Protein AF-A0A946UJ86-F1 (afdb_monomer)

Radius of gyration: 22.94 Å; Cα contacts (8 Å, |Δi|>4): 187; chains: 1; bounding box: 34×37×75 Å

Mean predicted aligned error: 8.28 Å

Solvent-accessible surface area (backbone atoms only — not comparable to full-atom values): 6557 Å² total; per-residue (Å²): 138,57,69,70,59,55,54,56,54,57,59,57,68,70,64,60,76,77,80,73,82,84,74,85,52,66,49,73,43,81,27,45,42,88,47,48,42,75,50,92,49,90,54,34,45,35,34,32,31,94,46,97,89,46,69,76,46,74,38,42,31,36,80,87,43,45,28,29,54,69,89,37,84,48,54,65,70,56,46,56,50,53,63,69,66,45,89,65,43,80,79,36,53,34,39,40,32,33,31,59,85,78,59,25,29,48,34,42,37,37,73,124

Sequence (112 aa):
MHVRKFLALGLLALSLPAAAELRTITEVYEVDMPDLRLPSIEGGTVSFKTCSECEFRTLRVRSGARFVLNGKDVTLKKFTMAVSNVANREDLIIDVFHHLESNTVTALMVRV

Structure (mmCIF, N/CA/C/O backbone):
data_AF-A0A946UJ86-F1
#
_entry.id   AF-A0A946UJ86-F1
#
loop_
_atom_site.group_PDB
_atom_site.id
_atom_site.type_symbol
_atom_site.label_atom_id
_atom_site.label_alt_id
_atom_site.label_comp_id
_atom_site.label_asym_id
_atom_site.label_entity_id
_atom_site.label_seq_id
_atom_site.pdbx_PDB_ins_code
_atom_site.Cartn_x
_atom_site.Cartn_y
_atom_site.Cartn_z
_atom_site.occupancy
_atom_site.B_iso_or_equiv
_atom_site.auth_seq_id
_atom_site.auth_comp_id
_atom_site.auth_asym_id
_atom_site.auth_atom_id
_atom_site.pdbx_PDB_model_num
ATOM 1 N N . MET A 1 1 ? 18.861 -25.361 -60.182 1.00 52.81 1 MET A N 1
ATOM 2 C CA . MET A 1 1 ? 17.739 -25.440 -59.210 1.00 52.81 1 MET A CA 1
ATOM 3 C C . MET A 1 1 ? 18.208 -25.405 -57.738 1.00 52.81 1 MET A C 1
ATOM 5 O O . MET A 1 1 ? 17.545 -25.970 -56.877 1.00 52.81 1 MET A O 1
ATOM 9 N N . HIS A 1 2 ? 19.323 -24.721 -57.421 1.00 53.03 2 HIS A N 1
ATOM 10 C CA . HIS A 1 2 ? 19.904 -24.695 -56.062 1.00 53.03 2 HIS A CA 1
ATOM 11 C C . HIS A 1 2 ? 19.755 -23.338 -55.352 1.00 53.03 2 HIS A C 1
ATOM 13 O O . HIS A 1 2 ? 19.561 -23.315 -54.145 1.00 53.03 2 HIS A O 1
ATOM 19 N N . VAL A 1 3 ? 19.703 -22.222 -56.093 1.00 58.75 3 VAL A N 1
ATOM 20 C CA . VAL A 1 3 ? 19.547 -20.856 -55.541 1.00 58.75 3 VAL A CA 1
ATOM 21 C C . VAL A 1 3 ? 18.252 -20.678 -54.733 1.00 58.75 3 VAL A C 1
ATOM 23 O O . VAL A 1 3 ? 18.276 -20.107 -53.649 1.00 58.75 3 VAL A O 1
ATOM 26 N N . ARG A 1 4 ? 17.126 -21.242 -55.197 1.00 57.88 4 ARG A N 1
ATOM 27 C CA . ARG A 1 4 ? 15.841 -21.192 -54.469 1.00 57.88 4 ARG A CA 1
ATOM 28 C C . ARG A 1 4 ? 15.879 -21.916 -53.116 1.00 57.88 4 ARG A C 1
ATOM 30 O O . ARG A 1 4 ? 15.190 -21.495 -52.196 1.00 57.88 4 ARG A O 1
ATOM 37 N N . LYS A 1 5 ? 16.685 -22.980 -52.989 1.00 57.34 5 LYS A N 1
ATOM 38 C CA . LYS A 1 5 ? 16.826 -23.738 -51.734 1.00 57.34 5 LYS A CA 1
ATOM 39 C C . LYS A 1 5 ? 17.654 -22.963 -50.703 1.00 57.34 5 LYS A C 1
ATOM 41 O O . LYS A 1 5 ? 17.304 -22.970 -49.530 1.00 57.34 5 LYS A O 1
ATOM 46 N N . PHE A 1 6 ? 18.688 -22.245 -51.146 1.00 60.44 6 PHE A N 1
ATOM 47 C CA . PHE A 1 6 ? 19.493 -21.384 -50.271 1.00 60.44 6 PHE A CA 1
ATOM 48 C C . PHE A 1 6 ? 18.728 -20.143 -49.790 1.00 60.44 6 PHE A C 1
ATOM 50 O O . PHE A 1 6 ? 18.860 -19.762 -48.631 1.00 60.44 6 PHE A O 1
ATOM 57 N N . LEU A 1 7 ? 17.869 -19.562 -50.635 1.00 63.41 7 LEU A N 1
ATOM 58 C CA . LEU A 1 7 ? 17.047 -18.408 -50.256 1.00 63.41 7 LEU A CA 1
ATOM 59 C C . LEU A 1 7 ? 16.026 -18.753 -49.153 1.00 63.41 7 LEU A C 1
ATOM 61 O O . LEU A 1 7 ? 15.838 -17.980 -48.218 1.00 63.41 7 LEU A O 1
ATOM 65 N N . ALA A 1 8 ? 15.407 -19.936 -49.232 1.00 61.00 8 ALA A N 1
ATOM 66 C CA . ALA A 1 8 ? 14.455 -20.408 -48.225 1.00 61.00 8 ALA A CA 1
ATOM 67 C C . ALA A 1 8 ? 15.116 -20.686 -46.860 1.00 61.00 8 ALA A C 1
ATOM 69 O O . ALA A 1 8 ? 14.511 -20.432 -45.822 1.00 61.00 8 ALA A O 1
ATOM 70 N N . LEU A 1 9 ? 16.369 -21.158 -46.855 1.00 61.25 9 LEU A N 1
ATOM 71 C CA . LEU A 1 9 ? 17.124 -21.411 -45.624 1.00 61.25 9 LEU A CA 1
ATOM 72 C C . LEU A 1 9 ? 17.532 -20.105 -44.916 1.00 61.25 9 LEU A C 1
ATOM 74 O O . LEU A 1 9 ? 17.508 -20.037 -43.691 1.00 61.25 9 LEU A O 1
ATOM 78 N N . GLY A 1 10 ? 17.849 -19.052 -45.680 1.00 64.81 10 GLY A N 1
ATOM 79 C CA . GLY A 1 10 ? 18.169 -17.727 -45.134 1.00 64.81 10 GLY A CA 1
ATOM 80 C C . GLY A 1 10 ? 16.973 -17.019 -44.486 1.00 64.81 10 GLY A C 1
ATOM 81 O O . GLY A 1 10 ? 17.131 -16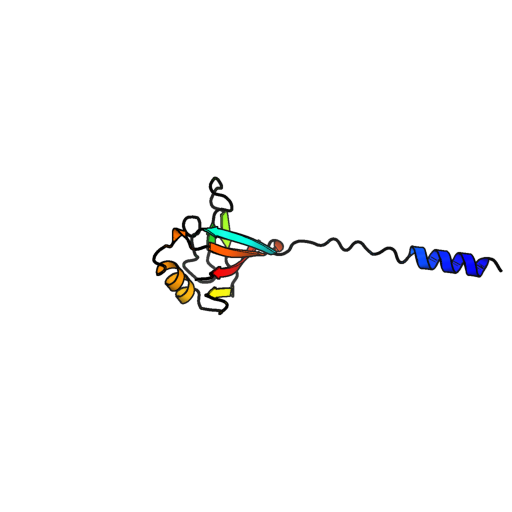.359 -43.464 1.00 64.81 10 GLY A O 1
ATOM 82 N N . LEU A 1 11 ? 15.764 -17.204 -45.028 1.00 62.84 11 LEU A N 1
ATOM 83 C CA . LEU A 1 11 ? 14.527 -16.647 -44.459 1.00 62.84 11 LEU A CA 1
ATOM 84 C C . LEU A 1 11 ? 14.123 -17.312 -43.133 1.00 62.84 11 LEU A C 1
ATOM 86 O O . LEU A 1 11 ? 13.600 -16.628 -42.258 1.00 62.84 11 LEU A O 1
ATOM 90 N N . LEU A 1 12 ? 14.411 -18.606 -42.946 1.00 62.97 12 LEU A N 1
ATOM 91 C CA . LEU A 1 12 ? 14.179 -19.297 -41.667 1.00 62.97 12 LEU A CA 1
ATOM 92 C C . LEU A 1 12 ? 15.164 -18.867 -40.567 1.00 62.97 12 LEU A C 1
ATOM 94 O O . LEU A 1 12 ? 14.817 -18.884 -39.392 1.00 62.97 12 LEU A O 1
ATOM 98 N N . ALA A 1 13 ? 16.385 -18.458 -40.923 1.00 62.28 13 ALA A N 1
ATOM 99 C CA . ALA A 1 13 ? 17.365 -17.978 -39.945 1.00 62.28 13 ALA A CA 1
ATOM 100 C C . ALA A 1 13 ? 16.981 -16.614 -39.332 1.00 62.28 13 ALA A C 1
ATOM 102 O O . ALA A 1 13 ? 17.445 -16.275 -38.248 1.00 62.28 13 ALA A O 1
ATOM 103 N N . LEU A 1 14 ? 16.108 -15.848 -39.996 1.00 62.41 14 LEU A N 1
ATOM 104 C CA . LEU A 1 14 ? 15.591 -14.563 -39.512 1.00 62.41 14 LEU A CA 1
ATOM 105 C C . LEU A 1 14 ? 14.385 -14.707 -38.573 1.00 62.41 14 LEU A C 1
ATOM 107 O O . LEU A 1 14 ? 14.00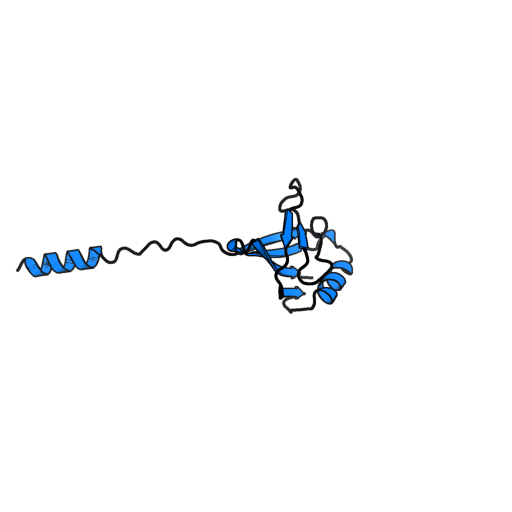7 -13.732 -37.931 1.00 62.41 14 LEU A O 1
ATOM 111 N N . SER A 1 15 ? 13.784 -15.898 -38.469 1.00 65.44 15 SER A N 1
ATOM 112 C CA . SER A 1 15 ? 12.651 -16.152 -37.571 1.00 65.44 15 SER A CA 1
ATOM 113 C C . SER A 1 15 ? 13.078 -16.631 -36.183 1.00 65.44 15 SER A C 1
ATOM 115 O O . SER A 1 15 ? 12.278 -17.257 -35.487 1.00 65.44 15 SER A O 1
ATOM 117 N N . LEU A 1 16 ? 14.330 -16.379 -35.774 1.00 67.44 16 LEU A N 1
ATOM 118 C CA . LEU A 1 16 ? 14.717 -16.531 -34.373 1.00 67.44 16 LEU A CA 1
ATOM 119 C C . LEU A 1 16 ? 13.743 -15.683 -33.547 1.00 67.44 16 LEU A C 1
ATOM 121 O O . LEU A 1 16 ? 13.636 -14.481 -33.811 1.00 67.44 16 LEU A O 1
ATOM 125 N N . PRO A 1 17 ? 13.002 -16.268 -32.589 1.00 71.25 17 PRO A N 1
ATOM 126 C CA . PRO A 1 17 ? 12.205 -15.461 -31.689 1.00 71.25 17 PRO A CA 1
ATOM 127 C C . PRO A 1 17 ? 13.185 -14.516 -31.002 1.00 71.25 17 PRO A C 1
ATOM 129 O O . PRO A 1 17 ? 14.111 -14.966 -30.326 1.00 71.25 17 PRO A O 1
ATOM 132 N N . ALA A 1 18 ? 13.027 -13.211 -31.224 1.00 70.19 18 ALA A N 1
ATOM 133 C CA . ALA A 1 18 ? 13.665 -12.228 -30.372 1.00 70.19 18 ALA A CA 1
ATOM 134 C C . ALA A 1 18 ? 13.230 -12.588 -28.953 1.00 70.19 18 ALA A C 1
ATOM 136 O O . ALA A 1 18 ? 12.044 -12.499 -28.628 1.00 70.19 18 ALA A O 1
ATOM 137 N N . ALA A 1 19 ? 14.164 -13.103 -28.153 1.00 69.69 19 ALA A N 1
ATOM 138 C CA . ALA A 1 19 ? 13.930 -13.359 -26.748 1.00 69.69 19 ALA A CA 1
ATOM 139 C C . ALA A 1 19 ? 13.668 -11.990 -26.119 1.00 69.69 19 ALA A C 1
ATOM 141 O O . ALA A 1 19 ? 14.596 -11.242 -25.823 1.00 69.69 19 ALA A O 1
ATOM 142 N N . ALA A 1 20 ? 12.394 -11.611 -26.045 1.00 71.56 20 ALA A N 1
ATOM 143 C CA . ALA A 1 20 ? 11.987 -10.394 -25.381 1.00 71.56 20 ALA A CA 1
ATOM 144 C C . ALA A 1 20 ? 12.344 -10.576 -23.908 1.00 71.56 20 ALA A C 1
ATOM 146 O O . ALA A 1 20 ? 11.787 -11.439 -23.229 1.00 71.56 20 ALA A O 1
ATOM 147 N N . GLU A 1 21 ? 13.324 -9.811 -23.440 1.00 81.19 21 GLU A N 1
ATOM 148 C CA . GLU A 1 21 ? 13.717 -9.814 -22.042 1.00 81.19 21 GLU A CA 1
ATOM 149 C C . GLU A 1 21 ? 12.558 -9.226 -21.231 1.00 81.19 21 GLU A C 1
ATOM 151 O O . GLU A 1 21 ? 12.289 -8.023 -21.260 1.00 81.19 21 GLU A O 1
ATOM 156 N N . LEU A 1 22 ? 11.795 -10.100 -20.576 1.00 83.94 22 LEU A N 1
ATOM 157 C CA . LEU A 1 22 ? 10.693 -9.689 -19.720 1.00 83.94 22 LEU A CA 1
ATOM 158 C C . LEU A 1 22 ? 11.281 -9.043 -18.468 1.00 83.94 22 LEU A C 1
ATOM 160 O O . LEU A 1 22 ? 12.049 -9.666 -17.737 1.00 83.94 22 LEU A O 1
ATOM 164 N N . ARG A 1 23 ? 10.908 -7.788 -18.218 1.00 87.19 23 ARG A N 1
ATOM 165 C CA . ARG A 1 23 ? 11.325 -7.052 -17.024 1.00 87.19 23 ARG A CA 1
ATOM 166 C C . ARG A 1 23 ? 10.152 -6.942 -16.066 1.00 87.19 23 ARG A C 1
ATOM 168 O O . ARG A 1 23 ? 9.066 -6.514 -16.452 1.00 87.19 23 ARG A O 1
ATOM 175 N N . THR A 1 24 ? 10.380 -7.305 -14.810 1.00 88.69 24 THR A N 1
ATOM 176 C CA . THR A 1 24 ? 9.412 -7.065 -13.740 1.00 88.69 24 THR A CA 1
ATOM 177 C C . THR A 1 24 ? 9.341 -5.567 -13.477 1.00 88.69 24 THR A C 1
ATOM 179 O O . THR A 1 24 ? 10.348 -4.942 -13.154 1.00 88.69 24 THR A O 1
ATOM 182 N N . ILE A 1 25 ? 8.149 -4.987 -13.623 1.00 94.31 25 ILE A N 1
ATOM 183 C CA . ILE A 1 25 ? 7.907 -3.556 -13.374 1.00 94.31 25 ILE A CA 1
ATOM 184 C C . ILE A 1 25 ? 7.152 -3.348 -12.056 1.00 94.31 25 ILE A C 1
ATOM 186 O O . ILE A 1 25 ? 7.219 -2.279 -11.452 1.00 94.31 25 ILE A O 1
ATOM 190 N N . THR A 1 26 ? 6.435 -4.364 -11.576 1.00 95.75 26 THR A N 1
ATOM 191 C CA . THR A 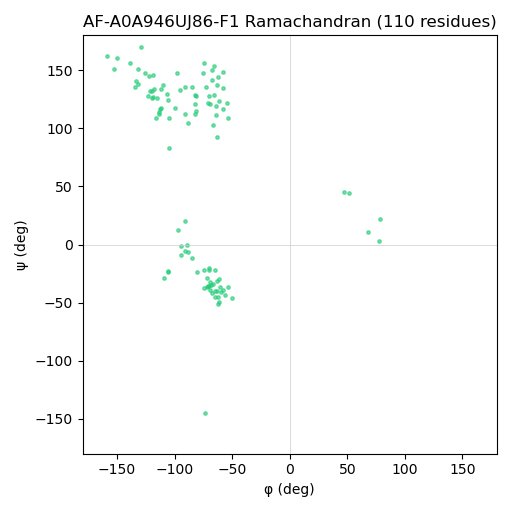1 26 ? 5.662 -4.299 -10.333 1.00 95.75 26 THR A CA 1
ATOM 192 C C . THR A 1 26 ? 5.903 -5.538 -9.494 1.00 95.75 26 THR A C 1
ATOM 194 O O . THR A 1 26 ? 5.885 -6.652 -10.010 1.00 95.75 26 THR A O 1
ATOM 197 N N . GLU A 1 27 ? 6.097 -5.315 -8.204 1.00 96.19 27 GLU A N 1
ATOM 198 C CA . GLU A 1 27 ? 6.172 -6.341 -7.175 1.00 96.19 27 GLU A CA 1
ATOM 199 C C . GLU A 1 27 ? 5.041 -6.113 -6.167 1.00 96.19 27 GLU A C 1
ATOM 201 O O . GLU A 1 27 ? 4.638 -4.971 -5.924 1.00 96.19 27 GLU A O 1
ATOM 206 N N . VAL A 1 28 ? 4.493 -7.196 -5.618 1.00 96.94 28 VAL A N 1
ATOM 207 C CA . VAL A 1 28 ? 3.436 -7.142 -4.604 1.00 96.94 28 VAL A CA 1
ATOM 208 C C . VAL A 1 28 ? 3.958 -7.810 -3.349 1.00 96.94 28 VAL A C 1
ATOM 210 O O . VAL A 1 28 ? 4.408 -8.951 -3.405 1.00 96.94 28 VAL A O 1
ATOM 213 N N . TYR A 1 29 ? 3.894 -7.090 -2.235 1.00 96.12 29 TYR A N 1
ATOM 214 C CA . TYR A 1 29 ? 4.241 -7.623 -0.925 1.00 96.12 29 TYR A CA 1
ATOM 215 C C . TYR A 1 29 ? 2.963 -7.867 -0.133 1.00 96.12 29 TYR A C 1
ATOM 217 O O . TYR A 1 29 ? 2.181 -6.936 0.052 1.00 96.12 29 TYR A O 1
ATOM 225 N N . GLU A 1 30 ? 2.768 -9.094 0.334 1.00 94.81 30 GLU A N 1
ATOM 226 C CA . GLU A 1 30 ? 1.762 -9.426 1.342 1.00 94.81 30 GLU A CA 1
ATOM 227 C C . GLU A 1 30 ? 2.358 -9.086 2.710 1.00 94.81 30 GLU A C 1
ATOM 229 O O . GLU A 1 30 ? 3.388 -9.639 3.097 1.00 94.81 30 GLU A O 1
ATOM 234 N N . VAL A 1 31 ? 1.775 -8.104 3.396 1.00 94.94 31 VAL A N 1
ATOM 235 C CA . VAL A 1 31 ? 2.316 -7.571 4.650 1.00 94.94 31 VAL A CA 1
ATOM 236 C C . VAL A 1 31 ? 1.277 -7.696 5.750 1.00 94.94 31 VAL A C 1
ATOM 238 O O . VAL A 1 31 ? 0.158 -7.193 5.613 1.00 94.94 31 VAL A O 1
ATOM 241 N N . ASP A 1 32 ? 1.675 -8.301 6.864 1.00 92.25 32 ASP A N 1
ATOM 242 C CA . ASP A 1 32 ? 0.862 -8.345 8.072 1.00 92.25 32 ASP A CA 1
ATOM 243 C C . ASP A 1 32 ? 0.718 -6.945 8.677 1.00 92.25 32 ASP A C 1
ATOM 245 O O . ASP A 1 32 ? 1.662 -6.149 8.724 1.00 92.25 32 ASP A O 1
ATOM 249 N N . MET A 1 33 ? -0.465 -6.631 9.201 1.00 90.00 33 MET A N 1
ATOM 250 C CA . MET A 1 33 ? -0.737 -5.309 9.767 1.00 90.00 33 MET A CA 1
ATOM 251 C C . MET A 1 33 ? 0.258 -4.834 10.851 1.00 90.00 33 MET A C 1
ATOM 253 O O . MET A 1 33 ? 0.547 -3.633 10.876 1.00 90.00 33 MET A O 1
ATOM 257 N N . PRO A 1 34 ? 0.796 -5.689 11.749 1.00 90.25 34 PRO A N 1
ATOM 258 C CA . PRO A 1 34 ? 1.814 -5.272 12.719 1.00 90.25 34 PRO A CA 1
ATOM 259 C C . PRO A 1 34 ? 3.110 -4.765 12.069 1.00 90.25 34 PRO A C 1
ATOM 261 O O . PRO A 1 34 ? 3.770 -3.872 12.607 1.00 90.25 34 PRO A O 1
ATOM 264 N N . ASP A 1 35 ? 3.437 -5.288 10.889 1.00 94.50 35 ASP A N 1
ATOM 265 C CA . ASP A 1 35 ? 4.621 -4.937 10.114 1.00 94.50 35 ASP A CA 1
ATOM 266 C C . ASP A 1 35 ? 4.324 -3.891 9.029 1.00 94.50 35 ASP A C 1
ATOM 268 O O . ASP A 1 35 ? 5.186 -3.616 8.196 1.00 94.50 35 ASP A O 1
ATOM 272 N N . LEU A 1 36 ? 3.151 -3.241 9.068 1.00 94.69 36 LEU A N 1
ATOM 273 C CA . LEU A 1 36 ? 2.746 -2.181 8.145 1.00 94.69 36 LEU A CA 1
ATOM 274 C C . LEU A 1 36 ? 2.410 -0.867 8.864 1.00 94.69 36 LEU A C 1
ATOM 276 O O . LEU A 1 36 ? 1.595 -0.790 9.784 1.00 94.69 36 LEU A O 1
ATOM 280 N N . ARG A 1 37 ? 2.959 0.233 8.349 1.00 95.31 37 ARG A N 1
ATOM 281 C CA . ARG A 1 37 ? 2.608 1.607 8.724 1.00 95.31 37 ARG A CA 1
ATOM 282 C C . ARG A 1 37 ? 2.009 2.317 7.519 1.00 95.31 37 ARG A C 1
ATOM 284 O O . ARG A 1 37 ? 2.713 2.637 6.561 1.00 95.31 37 ARG A O 1
ATOM 291 N N . LEU A 1 38 ? 0.702 2.555 7.584 1.00 95.00 38 LEU A N 1
ATOM 292 C CA . LEU A 1 38 ? -0.056 3.221 6.528 1.00 95.00 38 LEU A CA 1
ATOM 293 C C . LEU A 1 38 ? 0.336 4.700 6.381 1.00 95.00 38 LEU A C 1
ATOM 295 O O . LEU A 1 38 ? 0.683 5.349 7.372 1.00 95.00 38 LEU A O 1
ATOM 299 N N . PRO A 1 39 ? 0.225 5.261 5.165 1.00 95.25 39 PRO A N 1
ATOM 300 C CA . PRO A 1 39 ? 0.411 6.689 4.958 1.00 95.25 39 PRO A CA 1
ATOM 301 C C . PRO A 1 39 ? -0.658 7.487 5.713 1.00 95.25 39 PRO A C 1
ATOM 303 O O . PRO A 1 39 ? -1.844 7.161 5.685 1.00 95.25 39 PRO A O 1
ATOM 306 N 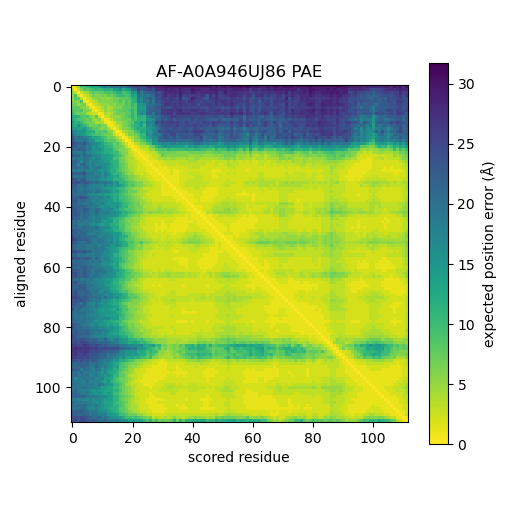N . SER A 1 40 ? -0.240 8.571 6.365 1.00 92.44 40 SER A N 1
ATOM 307 C CA . SER A 1 40 ? -1.145 9.495 7.062 1.00 92.44 40 SER A CA 1
ATOM 308 C C . SER A 1 40 ? -1.819 10.499 6.123 1.00 92.44 40 SER A C 1
ATOM 310 O O . SER A 1 40 ? -2.885 11.024 6.443 1.00 92.44 40 SER A O 1
ATOM 312 N N . ILE A 1 41 ? -1.205 10.764 4.966 1.00 93.31 41 ILE A N 1
ATOM 313 C CA . ILE A 1 41 ? -1.669 11.712 3.950 1.00 93.31 41 ILE A CA 1
ATOM 314 C C . ILE A 1 41 ? -1.489 11.142 2.540 1.00 93.31 41 ILE A C 1
ATOM 316 O O . ILE A 1 41 ? -0.620 10.299 2.296 1.00 93.31 41 ILE A O 1
ATOM 320 N N . GLU A 1 42 ? -2.280 11.651 1.599 1.00 89.31 42 GLU A N 1
ATOM 321 C CA . GLU A 1 42 ? -2.132 11.362 0.170 1.00 89.31 42 GLU A CA 1
ATOM 322 C C . GLU A 1 42 ? -0.734 11.758 -0.324 1.00 89.31 42 GLU A C 1
ATOM 324 O O . GLU A 1 42 ? -0.223 12.832 -0.000 1.00 89.31 42 GLU A O 1
ATOM 329 N N . GLY A 1 43 ? -0.091 10.881 -1.098 1.00 89.56 43 GLY A N 1
ATOM 330 C CA . GLY A 1 43 ? 1.278 11.104 -1.576 1.00 89.56 43 GLY A CA 1
ATOM 331 C C . GLY A 1 43 ? 2.367 11.068 -0.490 1.00 89.56 43 GLY A C 1
ATOM 332 O O . GLY A 1 43 ? 3.505 11.464 -0.765 1.00 89.56 43 GLY A O 1
ATOM 333 N N . GLY A 1 44 ? 2.026 10.631 0.730 1.00 95.19 44 GLY A N 1
ATOM 334 C CA . GLY A 1 44 ? 2.961 10.414 1.832 1.00 95.19 44 GLY A CA 1
ATOM 335 C C . GLY A 1 44 ? 3.828 9.168 1.633 1.00 95.19 44 GLY A C 1
ATOM 336 O O . GLY A 1 44 ? 4.215 8.819 0.517 1.00 95.19 44 GLY A O 1
ATOM 337 N N . THR A 1 45 ? 4.144 8.479 2.724 1.00 97.56 45 THR A N 1
ATOM 338 C CA . THR A 1 45 ? 4.960 7.260 2.700 1.00 97.56 45 THR A CA 1
ATOM 339 C C . THR A 1 45 ? 4.251 6.108 3.386 1.00 97.56 45 THR A C 1
ATOM 341 O O . THR A 1 45 ? 3.544 6.315 4.367 1.00 97.56 45 THR A O 1
ATOM 344 N N . VAL A 1 46 ? 4.490 4.900 2.894 1.00 97.31 46 VAL A N 1
ATOM 345 C CA . VAL A 1 46 ? 4.145 3.652 3.574 1.00 97.31 46 VAL A CA 1
ATOM 346 C C . VAL A 1 46 ? 5.440 2.980 4.011 1.00 97.31 46 VAL A C 1
ATOM 348 O O . VAL A 1 46 ? 6.412 2.966 3.249 1.00 97.31 46 VAL A O 1
ATOM 351 N N . SER A 1 47 ? 5.468 2.456 5.232 1.00 97.81 47 SER A N 1
ATOM 352 C CA . SER A 1 47 ? 6.611 1.691 5.735 1.00 97.81 47 SER A CA 1
ATOM 353 C C . SER A 1 47 ? 6.178 0.271 6.046 1.00 97.81 47 SER A C 1
ATOM 355 O O . SER A 1 47 ? 5.149 0.089 6.688 1.00 97.81 47 SER A O 1
ATOM 357 N N . PHE A 1 48 ? 6.946 -0.722 5.616 1.00 97.19 48 PHE A N 1
ATOM 358 C CA . PHE A 1 48 ? 6.628 -2.124 5.850 1.00 97.19 48 PHE A CA 1
ATOM 359 C C . PHE A 1 48 ? 7.871 -2.997 5.947 1.00 97.19 48 PHE A C 1
ATOM 361 O O . PHE A 1 48 ? 8.935 -2.610 5.461 1.00 97.19 48 PHE A O 1
ATOM 368 N N . LYS A 1 49 ? 7.732 -4.182 6.538 1.00 96.62 49 LYS A N 1
ATOM 369 C CA . LYS A 1 49 ? 8.742 -5.237 6.430 1.00 96.62 49 LYS A CA 1
ATOM 370 C C . LYS A 1 49 ? 8.364 -6.242 5.349 1.00 96.62 49 LYS A C 1
ATOM 372 O O . LYS A 1 49 ? 7.192 -6.518 5.130 1.00 96.62 49 LYS A O 1
ATOM 377 N N . THR A 1 50 ? 9.371 -6.801 4.687 1.00 94.25 50 THR A N 1
ATOM 378 C CA . THR A 1 50 ? 9.206 -7.892 3.708 1.00 94.25 50 THR A CA 1
ATOM 379 C C . THR A 1 50 ? 9.395 -9.278 4.328 1.00 94.25 50 THR A C 1
ATOM 381 O O . THR A 1 50 ? 9.194 -10.283 3.658 1.00 94.25 50 THR A O 1
ATOM 384 N N . CYS A 1 51 ? 9.849 -9.336 5.581 1.00 91.44 51 CYS A N 1
ATOM 385 C CA . CYS A 1 51 ? 10.012 -10.545 6.383 1.00 91.44 51 CYS A CA 1
ATOM 386 C C . CYS A 1 51 ? 10.032 -10.172 7.877 1.00 91.44 51 CYS A C 1
ATOM 388 O O . CYS A 1 51 ? 10.295 -9.016 8.208 1.00 91.44 51 CYS A O 1
ATOM 390 N N . SER A 1 52 ? 9.812 -11.127 8.783 1.00 89.00 52 SER A N 1
ATOM 391 C CA . SER A 1 52 ? 9.717 -10.871 10.235 1.00 89.00 52 SER A CA 1
ATOM 392 C C . SER A 1 52 ? 10.967 -10.205 10.837 1.00 89.00 52 SER A C 1
ATOM 394 O O . SER A 1 52 ? 10.858 -9.299 11.667 1.00 89.00 52 SER A O 1
ATOM 396 N N . GLU A 1 53 ? 12.146 -10.628 10.374 1.00 93.56 53 GLU A N 1
ATOM 397 C CA . GLU A 1 53 ? 13.474 -10.154 10.803 1.00 93.56 53 GLU A CA 1
ATOM 398 C C . GLU A 1 53 ? 13.967 -8.935 9.997 1.00 93.56 53 GLU A C 1
ATOM 400 O O . GLU A 1 53 ? 15.030 -8.382 10.273 1.00 93.56 53 GLU A O 1
ATOM 405 N N . CYS A 1 54 ? 13.239 -8.529 8.952 1.00 94.88 54 CYS A N 1
ATOM 406 C CA . CYS A 1 54 ? 13.670 -7.462 8.058 1.00 94.88 54 CYS A CA 1
ATOM 407 C C . CYS A 1 54 ? 13.505 -6.086 8.721 1.00 94.88 54 CYS A C 1
ATOM 409 O O . CYS A 1 54 ? 12.547 -5.827 9.449 1.00 94.88 54 CYS A O 1
ATOM 411 N N . GLU A 1 55 ? 14.395 -5.153 8.392 1.00 96.31 55 GLU A N 1
ATOM 412 C CA . GLU A 1 55 ? 14.194 -3.743 8.729 1.00 96.31 55 GLU A CA 1
ATOM 413 C C . GLU A 1 55 ? 12.995 -3.154 7.972 1.00 96.31 55 GLU A C 1
ATOM 415 O O . GLU A 1 55 ? 12.644 -3.590 6.869 1.00 96.31 55 GLU A O 1
ATOM 420 N N . PHE A 1 56 ? 12.380 -2.115 8.543 1.00 96.50 56 PHE A N 1
ATOM 421 C CA . PHE A 1 56 ? 11.303 -1.397 7.865 1.00 96.50 56 PHE A CA 1
ATOM 422 C C . PHE A 1 56 ? 11.826 -0.710 6.600 1.00 96.50 56 PHE A C 1
ATOM 424 O O . PHE A 1 56 ? 12.630 0.224 6.650 1.00 96.50 56 PHE A O 1
ATOM 431 N N . ARG A 1 57 ? 11.276 -1.094 5.451 1.00 96.12 57 ARG A N 1
ATOM 432 C CA . ARG A 1 57 ? 11.426 -0.369 4.195 1.00 96.12 57 ARG A CA 1
ATOM 433 C C . ARG 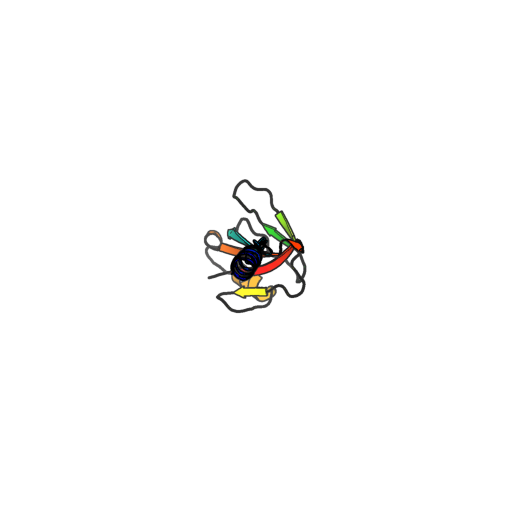A 1 57 ? 10.380 0.730 4.124 1.00 96.12 57 ARG A C 1
ATOM 435 O O . ARG A 1 57 ? 9.213 0.489 4.397 1.00 96.12 57 ARG A O 1
ATOM 442 N N . THR A 1 58 ? 10.776 1.930 3.710 1.00 97.69 58 THR A N 1
ATOM 443 C CA . THR A 1 58 ? 9.847 3.051 3.509 1.00 97.69 58 THR A CA 1
ATOM 444 C C . THR A 1 58 ? 9.805 3.445 2.042 1.00 97.69 58 THR A C 1
ATOM 446 O O . THR A 1 58 ? 10.841 3.732 1.446 1.00 97.69 58 THR A O 1
ATOM 449 N N . LEU A 1 59 ? 8.605 3.474 1.464 1.00 97.75 59 LEU A N 1
ATOM 450 C CA . LEU A 1 59 ? 8.369 3.852 0.074 1.00 97.75 59 LEU A CA 1
ATOM 451 C C . LEU A 1 59 ? 7.396 5.023 -0.014 1.00 97.75 59 LEU A C 1
ATOM 453 O O . LEU A 1 59 ? 6.438 5.131 0.754 1.00 97.75 59 LEU A O 1
ATOM 457 N N . ARG A 1 60 ? 7.623 5.903 -0.992 1.00 97.56 60 ARG A N 1
ATOM 458 C CA . ARG A 1 60 ? 6.692 6.988 -1.304 1.00 97.56 60 ARG A CA 1
ATOM 459 C C . ARG A 1 60 ? 5.449 6.421 -1.980 1.00 9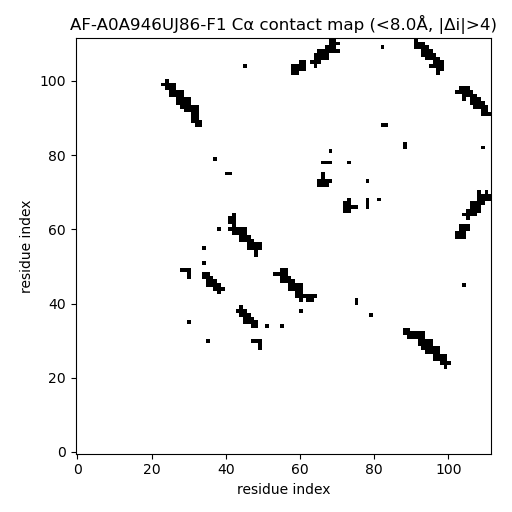7.56 60 ARG A C 1
ATOM 461 O O . ARG A 1 60 ? 5.545 5.622 -2.909 1.00 97.56 60 ARG A O 1
ATOM 468 N N . VAL A 1 61 ? 4.284 6.885 -1.556 1.00 97.69 61 VAL A N 1
ATOM 469 C CA . VAL A 1 61 ? 3.011 6.583 -2.206 1.00 97.69 61 VAL A CA 1
ATOM 470 C C . VAL A 1 61 ? 2.845 7.524 -3.394 1.00 97.69 61 VAL A C 1
ATOM 472 O O . VAL A 1 61 ? 3.035 8.738 -3.283 1.00 97.69 61 VAL A O 1
ATOM 475 N N . ARG A 1 62 ? 2.543 6.972 -4.569 1.00 96.31 62 ARG A N 1
ATOM 476 C CA . ARG A 1 62 ? 2.324 7.754 -5.788 1.00 96.31 62 ARG A CA 1
ATOM 477 C C . ARG A 1 62 ? 1.122 8.687 -5.599 1.00 96.31 62 ARG A C 1
ATOM 479 O O . ARG A 1 62 ? 0.130 8.312 -4.982 1.00 96.31 62 ARG A O 1
ATOM 486 N N . SER A 1 63 ? 1.182 9.888 -6.177 1.00 91.50 63 SER A N 1
ATOM 487 C CA . SER A 1 63 ? -0.014 10.731 -6.301 1.00 91.50 63 SER A CA 1
ATOM 488 C C . SER A 1 63 ? -1.064 10.001 -7.148 1.00 91.50 63 SER A C 1
ATOM 490 O O . SER A 1 63 ? -0.755 9.578 -8.264 1.00 91.50 63 SER A O 1
ATOM 492 N N . GLY A 1 64 ? -2.269 9.810 -6.606 1.00 91.94 64 GLY A N 1
ATOM 493 C CA . GLY A 1 64 ? -3.316 8.998 -7.235 1.00 91.94 64 GLY A CA 1
ATOM 494 C C . GLY A 1 64 ? -3.135 7.485 -7.068 1.00 91.94 64 GLY A C 1
ATOM 495 O O . GLY A 1 64 ? -3.658 6.723 -7.879 1.00 91.94 64 GLY A O 1
ATOM 496 N N . ALA A 1 65 ? -2.378 7.039 -6.059 1.00 96.62 65 ALA A N 1
ATOM 497 C CA . ALA A 1 65 ? -2.360 5.632 -5.675 1.00 96.62 65 ALA A CA 1
ATOM 498 C C . ALA A 1 65 ? -3.768 5.143 -5.304 1.00 96.62 65 ALA A C 1
ATOM 500 O O . ALA A 1 65 ? -4.602 5.899 -4.803 1.00 96.62 65 ALA A O 1
ATOM 501 N N . ARG A 1 66 ? -4.030 3.863 -5.557 1.00 97.69 66 ARG A N 1
ATOM 502 C CA . ARG A 1 66 ? -5.332 3.248 -5.292 1.00 97.69 66 ARG A C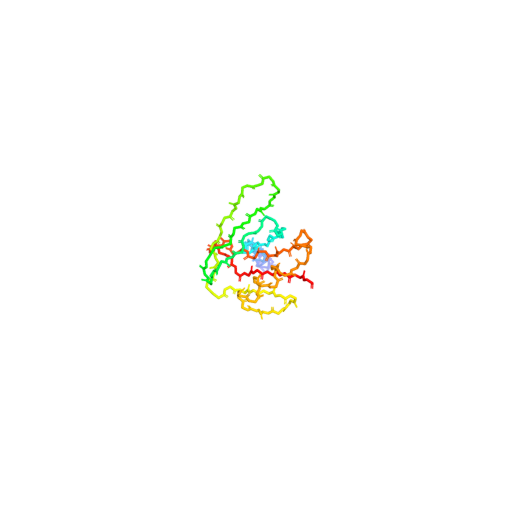A 1
ATOM 503 C C . ARG A 1 66 ? -5.369 2.661 -3.888 1.00 97.69 66 ARG A C 1
ATOM 505 O O . ARG A 1 66 ? -4.449 1.955 -3.488 1.00 97.69 66 ARG A O 1
ATOM 512 N N . PHE A 1 67 ? -6.453 2.898 -3.166 1.00 97.50 67 PHE A N 1
ATOM 513 C CA . PHE A 1 67 ? -6.718 2.236 -1.893 1.00 97.50 67 PHE A CA 1
ATOM 514 C C . PHE A 1 67 ? -7.932 1.341 -2.081 1.00 97.50 67 PHE A C 1
ATOM 516 O O . PHE A 1 67 ? -9.028 1.837 -2.330 1.00 97.50 67 PHE A O 1
ATOM 523 N N . VAL A 1 68 ? -7.733 0.029 -2.019 1.00 97.69 68 VAL A N 1
ATOM 524 C CA . VAL A 1 68 ? -8.750 -0.954 -2.399 1.00 97.69 68 VAL A CA 1
ATOM 525 C C . VAL A 1 68 ? -9.217 -1.712 -1.166 1.00 97.69 68 VAL A C 1
ATOM 527 O O . VAL A 1 68 ? -8.448 -2.440 -0.548 1.00 97.69 68 VAL A O 1
ATOM 530 N N . LEU A 1 69 ? -10.495 -1.568 -0.831 1.00 95.31 69 LEU A N 1
ATOM 531 C CA . LEU A 1 69 ? -11.152 -2.302 0.247 1.00 95.31 69 LEU A CA 1
ATOM 532 C C . LEU A 1 69 ? -12.176 -3.257 -0.366 1.00 95.31 69 LEU A C 1
ATOM 534 O O . LEU A 1 69 ? -13.120 -2.807 -1.019 1.00 95.31 69 LEU A O 1
ATOM 538 N N . ASN A 1 70 ? -11.996 -4.566 -0.177 1.00 92.94 70 ASN A N 1
ATOM 539 C CA . ASN A 1 70 ? -12.916 -5.602 -0.671 1.00 92.94 70 ASN A CA 1
ATOM 540 C C . ASN A 1 70 ? -13.236 -5.449 -2.170 1.00 92.94 70 ASN A C 1
ATOM 542 O O . ASN A 1 70 ? -14.387 -5.512 -2.604 1.00 92.94 70 ASN A O 1
ATOM 546 N N . GLY A 1 71 ? -12.191 -5.183 -2.961 1.00 94.81 71 GLY A N 1
ATOM 547 C CA . GLY A 1 71 ? -12.271 -5.006 -4.413 1.00 94.81 71 GLY A CA 1
ATOM 548 C C . GLY A 1 71 ? -12.807 -3.648 -4.883 1.00 94.81 71 GLY A C 1
ATOM 549 O O . GLY A 1 71 ? -12.947 -3.449 -6.087 1.00 94.81 71 GLY A O 1
ATOM 550 N N . LYS A 1 72 ? -13.101 -2.706 -3.976 1.00 96.50 72 LYS A N 1
ATOM 551 C CA . LYS A 1 72 ? -13.600 -1.366 -4.318 1.00 96.50 72 LYS A CA 1
ATOM 552 C C . LYS A 1 72 ? -12.574 -0.289 -3.996 1.00 96.50 72 LYS A C 1
ATOM 554 O O . LYS A 1 72 ? -12.034 -0.260 -2.892 1.00 96.50 72 LYS A O 1
ATOM 559 N N . ASP A 1 73 ? -12.365 0.629 -4.937 1.00 97.50 73 ASP A N 1
ATOM 560 C CA . ASP A 1 73 ? -11.561 1.826 -4.697 1.00 97.50 73 ASP A CA 1
ATOM 561 C C . ASP A 1 73 ? -12.253 2.729 -3.662 1.00 97.50 73 ASP A C 1
ATOM 563 O O . ASP A 1 73 ? -13.436 3.066 -3.771 1.00 97.50 73 ASP A O 1
ATOM 567 N N . VAL A 1 74 ? -11.501 3.120 -2.639 1.00 97.00 74 VAL A N 1
ATOM 568 C CA . VAL A 1 74 ? -11.918 4.024 -1.568 1.00 97.00 74 VAL A CA 1
ATOM 569 C C . VAL A 1 74 ? -10.884 5.137 -1.392 1.00 97.00 74 VAL A C 1
ATOM 571 O O . VAL A 1 74 ? -9.796 5.108 -1.958 1.00 97.00 74 VAL A O 1
ATOM 574 N N . THR A 1 75 ? -11.220 6.155 -0.601 1.00 96.38 75 THR A N 1
ATOM 575 C CA . THR A 1 75 ? -10.249 7.192 -0.224 1.00 96.38 75 THR A CA 1
ATOM 576 C C . THR A 1 75 ? -9.265 6.655 0.814 1.00 96.38 75 THR A C 1
ATOM 578 O O . THR A 1 75 ? -9.641 5.778 1.599 1.00 96.38 75 THR A O 1
ATOM 581 N N . LEU A 1 76 ? -8.062 7.240 0.914 1.00 95.62 76 LEU A N 1
ATOM 582 C CA . LEU A 1 76 ? -7.103 6.895 1.972 1.00 95.62 76 LEU A CA 1
ATOM 583 C C . LEU A 1 76 ? -7.753 6.926 3.358 1.00 95.62 76 LEU A C 1
ATOM 585 O O . LEU A 1 76 ? -7.630 5.978 4.121 1.00 95.62 76 LEU A O 1
ATOM 589 N N . LYS A 1 77 ? -8.522 7.980 3.661 1.00 95.12 77 LYS A N 1
ATOM 590 C CA . LYS A 1 77 ? -9.228 8.111 4.944 1.00 95.12 77 LYS A CA 1
ATOM 591 C C . LYS A 1 77 ? -10.156 6.925 5.226 1.00 95.12 77 LYS A C 1
ATOM 593 O O . LYS A 1 77 ? -10.199 6.436 6.347 1.00 95.12 77 LYS A O 1
ATOM 598 N N . LYS A 1 78 ? -10.921 6.468 4.230 1.00 95.06 78 LYS A N 1
ATOM 599 C CA . LYS A 1 78 ? -11.808 5.307 4.398 1.00 95.06 78 LYS A CA 1
ATOM 600 C C . LYS A 1 78 ? -11.008 4.017 4.560 1.00 95.06 78 LYS A C 1
ATOM 602 O O . LYS A 1 78 ? -11.381 3.192 5.385 1.00 95.06 78 LYS A O 1
ATOM 607 N N . PHE A 1 79 ? -9.918 3.868 3.811 1.00 95.12 79 PHE A N 1
ATOM 608 C CA . PHE A 1 79 ? -9.025 2.718 3.908 1.00 95.12 79 PHE A CA 1
ATOM 609 C C . PHE A 1 79 ? -8.383 2.612 5.296 1.00 95.12 79 PHE A C 1
ATOM 611 O O . PHE A 1 79 ? -8.508 1.580 5.948 1.00 95.12 79 PHE A O 1
ATOM 618 N N . THR A 1 80 ? -7.776 3.692 5.801 1.00 93.38 80 THR A N 1
ATOM 619 C CA . THR A 1 80 ? -7.146 3.703 7.131 1.00 93.38 80 THR A CA 1
ATOM 620 C C . THR A 1 80 ? -8.158 3.462 8.243 1.00 93.38 80 THR A C 1
ATOM 622 O O . THR A 1 80 ? -7.863 2.714 9.172 1.00 93.38 80 THR A O 1
ATOM 625 N N . MET A 1 81 ? -9.364 4.033 8.144 1.00 91.81 81 MET A N 1
ATOM 626 C CA . MET A 1 81 ? -10.448 3.764 9.091 1.00 91.81 81 MET A CA 1
ATOM 627 C C . MET A 1 81 ? -10.877 2.294 9.070 1.00 91.81 81 MET A C 1
ATOM 629 O O . MET A 1 81 ? -11.032 1.701 10.131 1.00 91.81 81 MET A O 1
ATOM 633 N N . ALA A 1 82 ? -11.055 1.702 7.886 1.00 90.81 82 ALA A N 1
ATOM 634 C CA . ALA A 1 82 ? -11.455 0.304 7.757 1.00 90.81 82 ALA A CA 1
ATOM 635 C C . ALA A 1 82 ? -10.418 -0.632 8.384 1.00 90.81 82 ALA A C 1
ATOM 637 O O . ALA A 1 82 ? -10.768 -1.434 9.241 1.00 90.81 82 ALA A O 1
ATOM 638 N N . VAL A 1 83 ? -9.142 -0.450 8.035 1.00 90.31 83 VAL A N 1
ATOM 639 C CA . VAL A 1 83 ? -8.024 -1.229 8.585 1.00 90.31 83 VAL A CA 1
ATOM 640 C C . VAL A 1 83 ? -7.904 -1.065 10.106 1.00 90.31 83 VAL A C 1
ATOM 642 O O . VAL A 1 83 ? -7.601 -2.018 10.818 1.00 90.31 83 VAL A O 1
ATOM 645 N N . SER A 1 84 ? -8.170 0.137 10.626 1.00 86.75 84 SER A N 1
ATOM 646 C C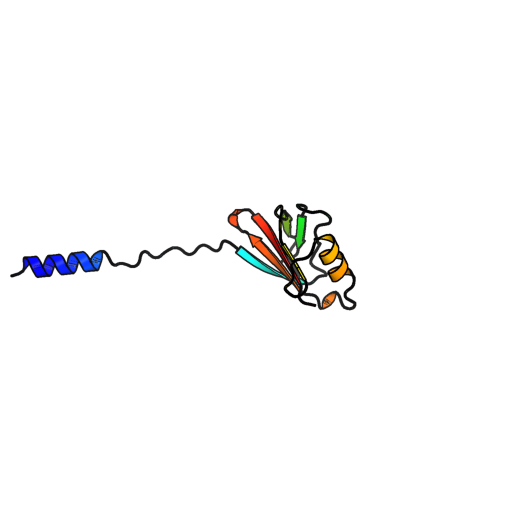A . SER A 1 84 ? -8.079 0.421 12.066 1.00 86.75 84 SER A CA 1
ATOM 647 C C . SER A 1 84 ? -9.234 -0.171 12.882 1.00 86.75 84 SER A C 1
ATOM 649 O O . SER A 1 84 ? -9.076 -0.357 14.084 1.00 86.75 84 SER A O 1
ATOM 651 N N . ASN A 1 85 ? -10.377 -0.456 12.248 1.00 86.56 85 ASN A N 1
ATOM 652 C CA . ASN A 1 85 ? -11.594 -0.951 12.903 1.00 86.56 85 ASN A CA 1
ATOM 653 C C . ASN A 1 85 ? -11.726 -2.484 12.896 1.00 86.56 85 ASN A C 1
ATOM 655 O O . ASN A 1 85 ? -12.709 -3.008 13.419 1.00 86.56 85 ASN A O 1
ATOM 659 N N . VAL A 1 86 ? -10.780 -3.211 12.298 1.00 86.31 86 VAL A N 1
ATOM 660 C CA . VAL A 1 86 ? -10.779 -4.680 12.323 1.00 86.31 86 VAL A CA 1
ATOM 661 C C . VAL A 1 86 ? -10.462 -5.155 13.741 1.00 86.31 86 VAL A C 1
ATOM 663 O O . VAL A 1 86 ? -9.483 -4.712 14.333 1.00 86.31 86 VAL A O 1
ATOM 666 N N . ALA A 1 87 ? -11.299 -6.040 14.294 1.00 74.38 87 ALA A N 1
ATOM 667 C CA . ALA A 1 87 ? -11.164 -6.516 15.674 1.00 74.38 87 ALA A CA 1
ATOM 668 C C . ALA A 1 87 ? -9.869 -7.321 15.893 1.00 74.38 87 ALA A C 1
ATOM 670 O O . ALA A 1 87 ? -9.136 -7.051 16.841 1.00 74.38 87 ALA A O 1
ATOM 671 N N . ASN A 1 88 ? -9.553 -8.238 14.974 1.00 79.88 88 ASN A N 1
ATOM 672 C CA . ASN A 1 88 ? -8.310 -9.008 14.970 1.00 79.88 88 ASN A CA 1
ATOM 673 C C . ASN A 1 88 ? -7.386 -8.469 13.880 1.00 79.88 88 ASN A C 1
ATOM 675 O O . ASN A 1 88 ? -7.357 -8.965 12.758 1.00 79.88 88 ASN A O 1
ATOM 679 N N . ARG A 1 89 ? -6.654 -7.398 14.194 1.00 76.19 89 ARG A N 1
ATOM 680 C CA . ARG A 1 89 ? -5.738 -6.767 13.228 1.00 76.19 89 ARG A CA 1
ATOM 681 C C . ARG A 1 89 ? -4.577 -7.677 12.829 1.00 76.19 89 ARG A C 1
ATOM 683 O O . ARG A 1 89 ? -3.995 -7.452 11.778 1.00 76.19 89 ARG A O 1
ATOM 690 N N . GLU A 1 90 ? -4.249 -8.661 13.657 1.00 76.75 90 GLU A N 1
ATOM 691 C CA . GLU A 1 90 ? -3.155 -9.611 13.425 1.00 76.75 90 GLU A CA 1
ATOM 692 C C . GLU A 1 90 ? -3.450 -10.587 12.277 1.00 76.75 90 GLU A C 1
ATOM 694 O O . GLU A 1 90 ? -2.515 -11.059 11.647 1.00 76.75 90 GLU A O 1
ATOM 699 N N . ASP A 1 91 ? -4.725 -10.797 11.932 1.00 80.56 91 ASP A N 1
ATOM 700 C CA . ASP A 1 91 ? -5.134 -11.665 10.817 1.00 80.56 91 ASP A CA 1
ATOM 701 C C . ASP A 1 91 ? -5.225 -10.905 9.478 1.00 80.56 91 ASP A C 1
ATOM 703 O O . ASP A 1 91 ? -5.601 -11.462 8.444 1.00 80.56 91 ASP A O 1
ATOM 707 N N . LEU A 1 92 ? -4.947 -9.597 9.491 1.00 89.75 92 LEU A N 1
ATOM 708 C CA . LEU A 1 92 ? -5.133 -8.728 8.339 1.00 89.75 92 LEU A CA 1
ATOM 709 C C . LEU A 1 92 ? -3.857 -8.656 7.496 1.00 89.75 92 LEU A C 1
ATOM 711 O O . LEU A 1 92 ? -2.877 -8.018 7.888 1.00 89.75 92 LEU A O 1
ATOM 715 N N . ILE A 1 93 ? -3.935 -9.221 6.295 1.00 91.88 93 ILE A N 1
ATOM 716 C CA . ILE A 1 93 ? -2.896 -9.116 5.269 1.00 91.88 93 ILE A CA 1
ATOM 717 C C . ILE A 1 93 ? -3.242 -7.973 4.314 1.00 91.88 93 ILE A C 1
ATOM 719 O O . ILE A 1 93 ? -4.379 -7.845 3.842 1.00 91.88 93 ILE A O 1
ATOM 723 N N . ILE A 1 94 ? -2.255 -7.126 4.034 1.00 95.25 94 ILE A N 1
ATOM 724 C CA . ILE A 1 94 ? -2.371 -6.003 3.107 1.00 95.25 94 ILE A CA 1
ATOM 725 C C . ILE A 1 94 ? -1.377 -6.184 1.966 1.00 95.25 94 ILE A C 1
ATOM 727 O O . ILE A 1 94 ? -0.172 -6.294 2.187 1.00 95.25 94 ILE A O 1
ATOM 731 N N . ASP A 1 95 ? -1.890 -6.122 0.742 1.00 97.31 95 ASP A N 1
ATOM 732 C CA . ASP A 1 95 ? -1.088 -6.165 -0.474 1.00 97.31 95 ASP A CA 1
ATOM 733 C C . ASP A 1 95 ? -0.530 -4.764 -0.766 1.00 97.31 95 ASP A C 1
ATOM 735 O O . ASP A 1 95 ? -1.281 -3.800 -0.978 1.00 97.31 95 ASP A O 1
ATOM 739 N N . VAL A 1 96 ? 0.796 -4.643 -0.822 1.00 97.69 96 VAL A N 1
ATOM 740 C CA . VAL A 1 96 ? 1.516 -3.413 -1.169 1.00 97.69 96 VAL A CA 1
ATOM 741 C C . VAL A 1 96 ? 2.064 -3.523 -2.590 1.00 97.69 96 VAL A C 1
ATOM 743 O O . VAL A 1 96 ? 3.030 -4.240 -2.836 1.00 97.69 96 VAL A O 1
ATOM 746 N N . PHE A 1 97 ? 1.482 -2.775 -3.531 1.00 98.06 97 PHE A N 1
ATOM 747 C CA . PHE A 1 97 ? 1.892 -2.787 -4.940 1.00 98.06 97 PHE A CA 1
ATOM 748 C C . PHE A 1 97 ? 3.004 -1.769 -5.191 1.00 98.06 97 PHE A C 1
ATOM 750 O O . PHE A 1 97 ? 2.754 -0.560 -5.288 1.00 98.06 97 PHE A O 1
ATOM 757 N N . HIS A 1 98 ? 4.233 -2.251 -5.339 1.00 98.00 98 HIS A N 1
ATOM 758 C CA . HIS A 1 98 ? 5.430 -1.449 -5.566 1.00 98.00 98 HIS A CA 1
ATOM 759 C C . HIS A 1 98 ? 5.810 -1.433 -7.046 1.00 98.00 98 HIS A C 1
ATOM 761 O O . HIS A 1 98 ? 6.144 -2.455 -7.634 1.00 98.00 98 HIS A O 1
ATOM 767 N N . HIS A 1 99 ? 5.790 -0.248 -7.654 1.00 97.56 99 HIS A N 1
ATOM 768 C CA . HIS A 1 99 ? 6.324 -0.038 -8.994 1.00 97.56 99 HIS A CA 1
ATOM 769 C C . HIS A 1 99 ? 7.842 0.158 -8.913 1.00 97.56 99 HIS A C 1
ATOM 771 O O . HIS A 1 99 ? 8.319 1.159 -8.365 1.00 97.56 99 HIS A O 1
ATOM 777 N N . LEU A 1 100 ? 8.591 -0.805 -9.450 1.00 96.81 100 LEU A N 1
ATOM 778 C CA . LEU A 1 100 ? 10.035 -0.942 -9.260 1.00 96.81 100 LEU A CA 1
ATOM 779 C C . LEU A 1 100 ? 10.816 0.197 -9.924 1.00 96.81 100 LEU A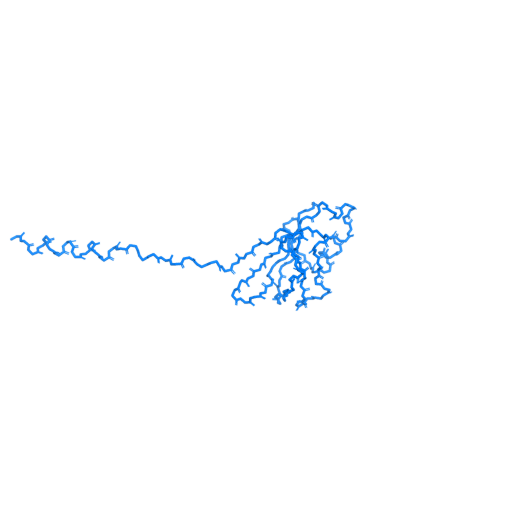 C 1
ATOM 781 O O . LEU A 1 100 ? 11.715 0.763 -9.311 1.00 96.81 100 LEU A O 1
ATOM 785 N N . GLU A 1 101 ? 10.433 0.598 -11.139 1.00 95.19 101 GLU A N 1
ATOM 786 C CA . GLU A 1 101 ? 11.170 1.619 -11.901 1.00 95.19 101 GLU A CA 1
ATOM 787 C C . GLU A 1 101 ? 11.008 3.030 -11.325 1.00 95.19 101 GLU A C 1
ATOM 789 O O . GLU A 1 101 ? 11.949 3.818 -11.313 1.00 95.19 101 GLU A O 1
ATOM 794 N N . SER A 1 102 ? 9.815 3.353 -10.818 1.00 95.56 102 SER A N 1
ATOM 795 C CA . SER A 1 102 ? 9.545 4.657 -10.190 1.00 95.56 102 SER A CA 1
ATOM 796 C C . SER A 1 102 ? 9.798 4.654 -8.687 1.00 95.56 102 SER A C 1
ATOM 798 O O . SER A 1 102 ? 9.666 5.696 -8.051 1.00 95.56 102 SER A O 1
ATOM 800 N N . ASN A 1 103 ? 10.113 3.490 -8.120 1.00 96.81 103 ASN A N 1
ATOM 801 C CA . ASN A 1 103 ? 10.278 3.247 -6.697 1.00 96.81 103 ASN A CA 1
ATOM 802 C C . ASN A 1 103 ? 9.139 3.823 -5.826 1.00 96.81 103 ASN A C 1
ATOM 804 O O . ASN A 1 103 ? 9.376 4.471 -4.804 1.00 96.81 103 ASN A O 1
ATOM 808 N N . THR A 1 104 ? 7.889 3.616 -6.249 1.00 97.50 104 THR A N 1
ATOM 809 C CA . THR A 1 104 ? 6.700 4.138 -5.558 1.00 97.50 104 THR A CA 1
ATOM 810 C C . THR A 1 104 ? 5.634 3.077 -5.361 1.00 97.50 104 THR A C 1
ATOM 812 O O . THR A 1 104 ? 5.486 2.157 -6.164 1.00 97.50 104 THR A O 1
ATOM 815 N N . VAL A 1 105 ? 4.845 3.232 -4.302 1.00 97.94 105 VAL A N 1
ATOM 816 C CA . VAL A 1 105 ? 3.649 2.419 -4.085 1.00 97.94 105 VAL A CA 1
ATOM 817 C C . VAL A 1 105 ? 2.499 2.980 -4.907 1.00 97.94 105 VAL A C 1
ATOM 819 O O . VAL A 1 105 ? 2.206 4.175 -4.858 1.00 97.94 105 VAL A O 1
ATOM 822 N N . THR A 1 106 ? 1.870 2.112 -5.692 1.00 97.81 106 THR A N 1
ATOM 823 C CA . THR A 1 106 ? 0.795 2.458 -6.633 1.00 97.81 106 THR A CA 1
ATOM 824 C C . THR A 1 106 ? -0.575 2.015 -6.151 1.00 97.81 106 THR A C 1
ATOM 826 O O . THR A 1 106 ? -1.575 2.619 -6.543 1.00 97.81 106 THR A O 1
ATOM 829 N N . ALA A 1 107 ? -0.628 1.016 -5.272 1.00 97.75 107 ALA A N 1
ATOM 830 C CA . ALA A 1 107 ? -1.849 0.610 -4.606 1.00 97.75 107 ALA A CA 1
ATOM 831 C C . ALA A 1 107 ? -1.574 -0.029 -3.241 1.00 97.75 107 ALA A C 1
ATOM 833 O O . ALA A 1 107 ? -0.528 -0.647 -3.035 1.00 97.75 107 ALA A O 1
ATOM 834 N N . LEU A 1 108 ? -2.544 0.112 -2.342 1.00 97.38 108 LEU A N 1
ATOM 835 C CA . LEU A 1 108 ? -2.690 -0.694 -1.135 1.00 97.38 108 LEU A CA 1
ATOM 836 C C . LEU A 1 108 ? -4.035 -1.402 -1.210 1.00 97.38 108 LEU A C 1
ATOM 838 O O . LEU A 1 108 ? -5.052 -0.760 -1.494 1.00 97.38 108 LEU A O 1
ATOM 842 N N . MET A 1 109 ? -4.053 -2.702 -0.954 1.00 97.25 109 MET A N 1
ATOM 843 C CA . MET A 1 109 ? -5.275 -3.487 -1.026 1.00 97.25 109 MET A CA 1
ATOM 844 C C . MET A 1 109 ? -5.438 -4.360 0.207 1.00 97.25 109 MET A C 1
ATOM 846 O O . MET A 1 109 ? -4.489 -4.960 0.688 1.00 97.25 109 MET A O 1
ATOM 850 N N . VAL A 1 110 ? -6.668 -4.424 0.704 1.00 93.62 110 VAL A N 1
ATOM 851 C CA . VAL A 1 110 ? -7.036 -5.282 1.822 1.00 93.62 110 VAL A CA 1
ATOM 852 C C . VAL A 1 110 ? -8.322 -6.033 1.501 1.00 93.62 110 VAL A C 1
ATOM 854 O O . VAL A 1 110 ? -9.250 -5.488 0.883 1.00 93.62 110 VAL A O 1
ATOM 857 N N . ARG A 1 111 ? -8.359 -7.300 1.912 1.00 86.69 111 ARG A N 1
ATOM 858 C CA . ARG A 1 111 ? -9.542 -8.159 1.874 1.00 86.69 111 ARG A CA 1
ATOM 859 C C . ARG A 1 111 ? -9.925 -8.460 3.323 1.00 86.69 111 ARG A C 1
ATOM 861 O O . ARG A 1 111 ? -9.138 -9.067 4.038 1.00 86.69 111 ARG A O 1
ATOM 868 N N . VAL A 1 112 ? -11.090 -7.971 3.739 1.00 73.56 112 VAL A N 1
ATOM 869 C CA . VAL A 1 112 ? -11.688 -8.140 5.073 1.00 73.56 112 VAL A CA 1
ATOM 870 C C . VAL A 1 112 ? -12.969 -8.939 4.945 1.00 73.56 112 VAL A C 1
ATOM 872 O O . VAL A 1 112 ? -13.776 -8.575 4.051 1.00 73.56 112 VAL A O 1
#

pLDDT: mean 87.74, std 12.87, range [52.81, 98.06]

Secondary structure (DSSP, 8-state):
--HHHHHHHHHHHTT----------EEEEEEEGGGEE--SSTT-EEEE-SSTTSPPEEEEEEEEEEEEETTEEE-HHHHHHHHHT-S-GGG-EEEEEEETTTTEEEEEEE--

Nearest PDB structures (foldseek):
  7cmm-assembly1_A  TM=3.639E-01  e=1.958E-01  Homo sapiens
  7cmm-assembly3_C  TM=3.016E-01  e=1.632E-01  Homo sapiens
  6y20-assembly1_B  TM=2.827E-01  e=1.843E-01  Drosophila melanogaster
  2ken-assembly1_A  TM=3.502E-01  e=3.608E+00  Methanosarcina mazei

Foldseek 3Di:
DCVVVVVVVVVVVVPPPPPPPDDDQKDKAWFQQVQWDAAPDAQAWIWGASDPPGDIDIFTADRQAFEEEQNDTDDSVVNVVVLVPDPCSRPWIKIFMAGPVVRHTRYIYTYD